Protein AF-A0A959TFH3-F1 (afdb_monomer)

Structure (mmCIF, N/CA/C/O backbone):
data_AF-A0A959TFH3-F1
#
_entry.id   AF-A0A959TFH3-F1
#
loop_
_atom_site.group_PDB
_atom_site.id
_atom_site.type_symbol
_atom_site.label_atom_id
_atom_site.label_alt_id
_atom_site.label_comp_id
_atom_site.label_asym_id
_atom_site.label_entity_id
_atom_site.label_seq_id
_atom_site.pdbx_PDB_ins_code
_atom_site.Cartn_x
_atom_site.Cartn_y
_atom_site.Cartn_z
_atom_site.occupancy
_atom_site.B_iso_or_equiv
_atom_site.auth_seq_id
_atom_site.auth_comp_id
_atom_site.auth_asym_id
_atom_site.auth_atom_id
_atom_site.pdbx_PDB_model_num
ATOM 1 N N . MET A 1 1 ? -8.389 -11.647 -5.644 1.00 79.44 1 MET A N 1
ATOM 2 C CA . MET A 1 1 ? -7.795 -12.422 -4.516 1.00 79.44 1 MET A CA 1
ATOM 3 C C . MET A 1 1 ? -8.814 -12.601 -3.391 1.00 79.44 1 MET A C 1
ATOM 5 O O . MET A 1 1 ? -9.749 -11.819 -3.358 1.00 79.44 1 MET A O 1
ATOM 9 N N . HIS A 1 2 ? -8.658 -13.567 -2.476 1.00 82.38 2 HIS A N 1
ATOM 10 C CA . HIS A 1 2 ? -9.521 -13.666 -1.284 1.00 82.38 2 HIS A CA 1
ATOM 11 C C . HIS A 1 2 ? -8.772 -13.197 -0.035 1.00 82.38 2 HIS A C 1
ATOM 13 O O . HIS A 1 2 ? -7.652 -13.650 0.201 1.00 82.38 2 HIS A O 1
ATOM 19 N N . LEU A 1 3 ? -9.395 -12.335 0.769 1.00 80.94 3 LEU A N 1
ATOM 20 C CA . LEU A 1 3 ? -8.907 -11.957 2.094 1.00 80.94 3 LEU A CA 1
ATOM 21 C C . LEU A 1 3 ? -10.055 -12.060 3.094 1.00 80.94 3 LEU A C 1
ATOM 23 O O . LEU A 1 3 ? -11.105 -11.471 2.878 1.00 80.94 3 LEU A O 1
ATOM 27 N N . ASP A 1 4 ? -9.856 -12.837 4.158 1.00 79.56 4 ASP A N 1
ATOM 28 C CA . ASP A 1 4 ? -10.873 -13.083 5.193 1.00 79.56 4 ASP A CA 1
ATOM 29 C C . ASP A 1 4 ? -12.250 -13.497 4.623 1.00 79.56 4 ASP A C 1
ATOM 31 O O . ASP A 1 4 ? -13.308 -13.003 5.005 1.00 79.56 4 ASP A O 1
ATOM 35 N N . GLY A 1 5 ? -12.235 -14.373 3.611 1.00 81.62 5 GLY A N 1
ATOM 36 C CA . GLY A 1 5 ? -13.445 -14.842 2.925 1.00 81.62 5 GLY A CA 1
ATOM 37 C C . GLY A 1 5 ? -14.085 -13.836 1.958 1.00 81.62 5 GLY A C 1
ATOM 38 O O . GLY A 1 5 ? -15.036 -14.200 1.272 1.00 81.62 5 GLY A O 1
ATOM 39 N N . VAL A 1 6 ? -13.558 -12.613 1.847 1.00 82.00 6 VAL A N 1
ATOM 40 C CA . VAL A 1 6 ? -14.026 -11.588 0.904 1.00 82.00 6 VAL A CA 1
ATOM 41 C C . VAL A 1 6 ? -13.229 -11.664 -0.395 1.00 82.00 6 VAL A C 1
ATOM 43 O O . VAL A 1 6 ? -11.995 -11.659 -0.383 1.00 82.00 6 VAL A O 1
ATOM 46 N N . LEU A 1 7 ? -13.932 -11.730 -1.526 1.00 85.50 7 LEU A N 1
ATOM 47 C CA . LEU A 1 7 ? -13.325 -11.656 -2.851 1.00 85.50 7 LEU A CA 1
ATOM 48 C C . LEU A 1 7 ? -13.044 -10.193 -3.214 1.00 85.50 7 LEU A C 1
ATOM 50 O O . LEU A 1 7 ? -13.949 -9.376 -3.326 1.00 85.50 7 LEU A O 1
ATOM 54 N N . LEU A 1 8 ? -11.773 -9.885 -3.446 1.00 86.75 8 LEU A N 1
ATOM 55 C CA . LEU A 1 8 ? -11.311 -8.628 -4.020 1.00 86.75 8 LEU A CA 1
ATOM 56 C C . LEU A 1 8 ? -11.033 -8.859 -5.509 1.00 86.75 8 LEU A C 1
ATOM 58 O O . LEU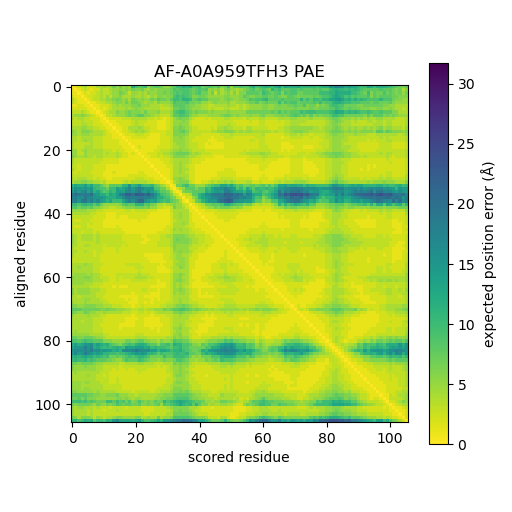 A 1 8 ? -9.949 -9.335 -5.868 1.00 86.75 8 LEU A O 1
ATOM 62 N N . GLU A 1 9 ? -12.040 -8.609 -6.349 1.00 81.06 9 GLU A N 1
ATOM 63 C CA . GLU A 1 9 ? -12.029 -8.924 -7.790 1.00 81.06 9 GLU A CA 1
ATOM 64 C C . GLU A 1 9 ? -10.974 -8.120 -8.560 1.00 81.06 9 GLU A C 1
ATOM 66 O O . GLU A 1 9 ? -10.234 -8.690 -9.358 1.00 81.06 9 GLU A O 1
ATOM 71 N N . ASP A 1 10 ? -10.814 -6.839 -8.223 1.00 85.56 10 ASP A N 1
ATOM 72 C CA . ASP A 1 10 ? -9.921 -5.909 -8.927 1.00 85.56 10 ASP A CA 1
ATOM 73 C C . ASP A 1 10 ? -8.546 -5.742 -8.261 1.00 85.56 10 ASP A C 1
ATOM 75 O O . ASP A 1 10 ? -7.868 -4.739 -8.473 1.00 85.56 10 ASP A O 1
ATOM 79 N N . VAL A 1 11 ? -8.140 -6.690 -7.410 1.00 90.00 11 VAL A N 1
ATOM 80 C CA 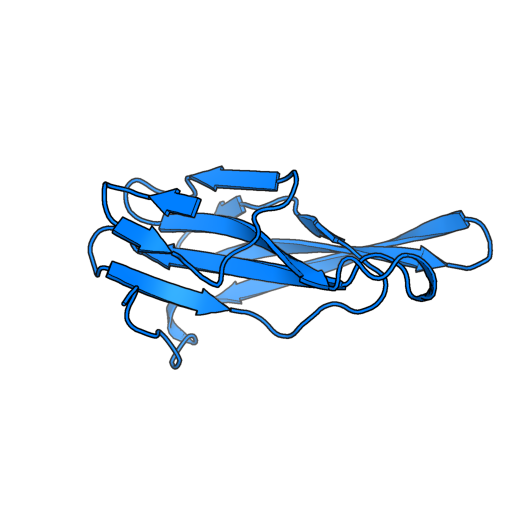. VAL A 1 11 ? -6.837 -6.648 -6.730 1.00 90.00 11 VAL A CA 1
ATOM 81 C C . VAL A 1 11 ? -5.921 -7.736 -7.268 1.00 90.00 11 VAL A C 1
ATOM 83 O O . VAL A 1 11 ? -6.163 -8.934 -7.073 1.00 90.00 11 VAL A O 1
ATOM 86 N N . ILE A 1 12 ? -4.820 -7.296 -7.877 1.00 91.56 12 ILE A N 1
ATOM 87 C CA . ILE A 1 12 ? -3.711 -8.148 -8.307 1.00 91.56 12 ILE A CA 1
ATOM 88 C C . ILE A 1 12 ? -2.569 -7.960 -7.309 1.00 91.56 12 ILE A C 1
ATOM 90 O O . ILE A 1 12 ? -1.841 -6.970 -7.357 1.00 91.56 12 ILE A O 1
ATOM 94 N N . ALA A 1 13 ? -2.423 -8.900 -6.378 1.00 92.12 13 ALA A N 1
ATOM 95 C CA . ALA A 1 13 ? -1.317 -8.880 -5.429 1.00 92.12 13 ALA A CA 1
ATOM 96 C C . ALA A 1 13 ? 0.011 -9.190 -6.135 1.00 92.12 13 ALA A C 1
ATOM 98 O O . ALA A 1 13 ? 0.092 -10.098 -6.962 1.00 92.12 13 ALA A O 1
ATOM 99 N N . GLY A 1 14 ? 1.036 -8.422 -5.790 1.00 91.25 14 GLY A N 1
ATOM 100 C CA . GLY A 1 14 ? 2.425 -8.660 -6.143 1.00 91.25 14 GLY A CA 1
ATOM 101 C C . GLY A 1 14 ? 3.138 -9.548 -5.135 1.00 91.25 14 GLY A C 1
ATOM 102 O O . GLY A 1 14 ? 2.520 -10.176 -4.276 1.00 91.25 14 GLY A O 1
ATOM 103 N N . ASP A 1 15 ? 4.465 -9.551 -5.222 1.00 89.81 15 ASP A N 1
ATOM 104 C CA . ASP A 1 15 ? 5.308 -10.457 -4.436 1.00 89.81 15 ASP A CA 1
ATOM 105 C C . ASP A 1 15 ? 5.409 -10.061 -2.958 1.00 89.81 15 ASP A C 1
ATOM 107 O O . ASP A 1 15 ? 5.759 -10.885 -2.112 1.00 89.81 15 ASP A O 1
ATOM 111 N N . GLU A 1 16 ? 5.121 -8.799 -2.628 1.00 94.38 16 GLU A N 1
ATOM 112 C CA . GLU A 1 16 ? 5.224 -8.304 -1.260 1.00 94.38 16 GLU A CA 1
ATOM 113 C C . GLU A 1 16 ? 3.851 -8.101 -0.619 1.00 94.38 16 GLU A C 1
ATOM 115 O O . GLU A 1 16 ? 3.047 -7.282 -1.060 1.00 94.38 16 GLU A O 1
ATOM 120 N N . ALA A 1 17 ? 3.607 -8.822 0.474 1.00 94.94 17 ALA A N 1
ATOM 121 C CA . ALA A 1 17 ? 2.443 -8.659 1.331 1.00 94.94 17 ALA A CA 1
ATOM 122 C C . ALA A 1 17 ? 2.835 -8.908 2.791 1.00 94.94 17 ALA A C 1
ATOM 124 O O . ALA A 1 17 ? 3.626 -9.806 3.093 1.00 94.94 17 ALA A O 1
ATOM 125 N N . ARG A 1 18 ? 2.295 -8.109 3.714 1.00 96.12 18 ARG A N 1
ATOM 126 C CA . ARG A 1 18 ? 2.652 -8.176 5.131 1.00 96.12 18 ARG A CA 1
ATOM 127 C C . ARG A 1 18 ? 1.517 -7.713 6.037 1.00 96.12 18 ARG A C 1
ATOM 129 O O . ARG A 1 18 ? 0.967 -6.634 5.846 1.00 96.12 18 ARG A O 1
ATOM 136 N N . TRP A 1 19 ? 1.255 -8.482 7.090 1.00 96.12 19 TRP A N 1
ATOM 137 C CA . TRP A 1 19 ? 0.504 -7.994 8.246 1.00 96.12 19 TRP A CA 1
ATOM 138 C C . TRP A 1 19 ? 1.331 -6.949 8.999 1.00 96.12 19 TRP A C 1
ATOM 140 O O . TRP A 1 19 ? 2.447 -7.225 9.447 1.00 96.12 19 TRP A O 1
ATOM 150 N N . LEU A 1 20 ? 0.794 -5.739 9.093 1.00 96.81 20 LEU A N 1
ATOM 151 C CA . LEU A 1 20 ? 1.392 -4.611 9.802 1.00 96.81 20 LEU A CA 1
ATOM 152 C C . LEU A 1 20 ? 0.940 -4.550 11.268 1.00 96.81 20 LEU A C 1
ATOM 154 O O . LEU A 1 20 ? 1.712 -4.135 12.131 1.00 96.81 20 LEU A O 1
ATOM 158 N N . SER A 1 21 ? -0.275 -5.019 11.537 1.00 95.62 21 SER A N 1
ATOM 159 C CA . SER A 1 21 ? -0.882 -5.226 12.857 1.00 95.62 21 SER A CA 1
ATOM 160 C C . SER A 1 21 ? -1.837 -6.430 12.782 1.00 95.62 21 SER A C 1
ATOM 162 O O . SER A 1 21 ? -1.805 -7.178 11.807 1.00 95.62 21 SER A O 1
ATOM 164 N N . ASN A 1 22 ? -2.684 -6.641 13.795 1.00 93.69 22 ASN A N 1
ATOM 165 C CA . ASN A 1 22 ? -3.701 -7.704 13.770 1.00 93.69 22 ASN A CA 1
ATOM 166 C C . ASN A 1 22 ? -4.825 -7.444 12.755 1.00 93.69 22 ASN A C 1
ATOM 168 O O . ASN A 1 22 ? -5.526 -8.370 12.365 1.00 93.69 22 ASN A O 1
ATOM 172 N N . ASP A 1 23 ? -5.021 -6.186 12.375 1.00 93.69 23 ASP A N 1
ATOM 173 C CA . ASP A 1 23 ? -6.142 -5.701 11.577 1.00 93.69 23 ASP A CA 1
ATOM 174 C C . ASP A 1 23 ? -5.712 -5.025 10.270 1.00 93.69 23 ASP A C 1
ATOM 176 O O . ASP A 1 23 ? -6.542 -4.860 9.382 1.00 93.69 23 ASP A O 1
ATOM 180 N N . LEU A 1 24 ? -4.431 -4.676 10.119 1.00 95.94 24 LEU A N 1
ATOM 181 C CA . LEU A 1 24 ? -3.915 -3.974 8.949 1.00 95.94 24 LEU A CA 1
ATOM 182 C C . LEU A 1 24 ? -2.976 -4.859 8.126 1.00 95.94 24 LEU A C 1
ATOM 184 O O . LEU A 1 24 ? -1.946 -5.331 8.616 1.00 95.94 24 LEU A O 1
ATOM 188 N N . VAL A 1 25 ? -3.283 -5.005 6.839 1.00 96.12 25 VAL A N 1
ATOM 189 C CA . VAL A 1 25 ? -2.438 -5.677 5.845 1.00 96.12 25 VAL A CA 1
ATOM 190 C C . VAL A 1 25 ? -1.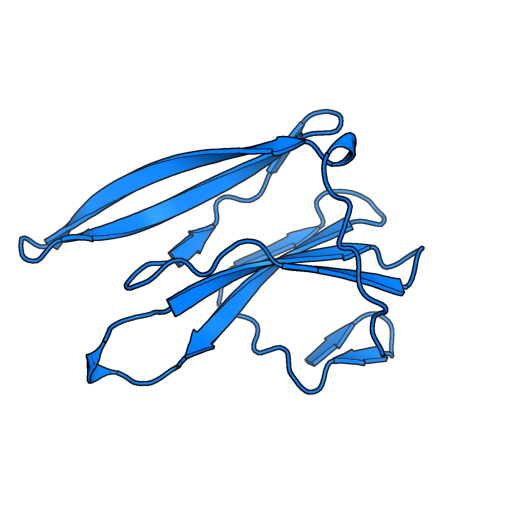930 -4.653 4.838 1.00 96.12 25 VAL A C 1
ATOM 192 O O . VAL A 1 25 ? -2.708 -3.869 4.305 1.00 96.12 25 VAL A O 1
ATOM 195 N N . ALA A 1 26 ? -0.633 -4.685 4.547 1.00 97.81 26 ALA A N 1
ATOM 196 C CA . ALA A 1 26 ? -0.027 -3.968 3.433 1.00 97.81 26 ALA A CA 1
ATOM 197 C C . ALA A 1 26 ? 0.308 -4.938 2.303 1.00 97.81 26 ALA A C 1
ATOM 199 O O . ALA A 1 26 ? 0.902 -5.990 2.540 1.00 97.81 26 ALA A O 1
ATOM 200 N N . ILE A 1 27 ? -0.060 -4.581 1.079 1.00 97.25 27 ILE A N 1
ATOM 201 C CA . ILE A 1 27 ? 0.144 -5.385 -0.123 1.00 97.25 27 ILE A CA 1
ATOM 202 C C . ILE A 1 27 ? 0.720 -4.484 -1.211 1.00 97.25 27 ILE A C 1
ATOM 204 O O . ILE A 1 27 ? 0.245 -3.372 -1.434 1.00 97.25 27 ILE A O 1
ATOM 208 N N . GLN A 1 28 ? 1.739 -4.968 -1.910 1.00 97.06 28 GLN A N 1
ATOM 209 C CA . GLN A 1 28 ? 2.133 -4.422 -3.197 1.00 97.06 28 GLN A CA 1
ATOM 210 C C . GLN A 1 28 ? 1.076 -4.848 -4.210 1.00 97.06 28 GLN A C 1
ATOM 212 O O . GLN A 1 28 ? 0.975 -6.025 -4.530 1.00 97.06 28 GLN A O 1
ATOM 217 N N . GLU A 1 29 ? 0.289 -3.918 -4.726 1.00 96.00 29 GLU A N 1
ATOM 218 C CA . GLU A 1 29 ? -0.696 -4.202 -5.767 1.00 96.00 29 GLU A CA 1
ATOM 219 C C . GLU A 1 29 ? -0.126 -3.841 -7.140 1.00 96.00 29 GLU A C 1
ATOM 221 O O . GLU A 1 29 ? 0.500 -2.792 -7.310 1.00 96.00 29 GLU A O 1
ATOM 226 N N . TRP A 1 30 ? -0.329 -4.713 -8.125 1.00 94.00 30 TRP A N 1
ATOM 227 C CA . TRP A 1 30 ? 0.062 -4.496 -9.514 1.00 94.00 30 TRP A CA 1
ATOM 228 C C . TRP A 1 30 ? -1.076 -3.822 -10.279 1.00 94.00 30 TRP A C 1
ATOM 230 O O . TRP A 1 30 ? -2.149 -4.388 -10.453 1.00 94.00 30 TRP A O 1
ATOM 240 N N . MET A 1 31 ? -0.815 -2.618 -10.786 1.00 90.69 31 MET A N 1
ATOM 241 C CA . MET A 1 31 ? -1.797 -1.812 -11.520 1.00 90.69 31 MET A CA 1
ATOM 242 C C . MET A 1 31 ? -1.783 -2.098 -13.022 1.00 90.69 31 MET A C 1
ATOM 244 O O . MET A 1 31 ? -2.803 -1.978 -13.692 1.00 90.69 31 MET A O 1
ATOM 248 N N . THR A 1 32 ? -0.623 -2.464 -13.572 1.00 79.88 32 THR A N 1
ATOM 249 C CA . THR A 1 32 ? -0.503 -2.931 -14.958 1.00 79.88 32 THR A CA 1
ATOM 250 C C . THR A 1 32 ? 0.589 -3.983 -15.061 1.00 79.88 32 THR A C 1
ATOM 252 O O . THR A 1 32 ? 1.683 -3.785 -14.535 1.00 79.88 32 THR A O 1
ATOM 255 N N . THR A 1 33 ? 0.334 -5.035 -15.831 1.00 60.84 33 THR A N 1
ATOM 256 C CA . THR A 1 33 ? 1.312 -6.085 -16.163 1.00 60.84 33 THR A CA 1
ATOM 257 C C . THR A 1 33 ? 1.936 -5.906 -17.552 1.00 60.84 33 THR A C 1
ATOM 259 O O . THR A 1 33 ? 2.718 -6.746 -17.981 1.00 60.84 33 THR A O 1
ATOM 262 N N . ALA A 1 34 ? 1.604 -4.828 -18.278 1.00 63.38 34 ALA A N 1
ATOM 263 C CA . ALA A 1 34 ? 2.090 -4.600 -19.639 1.00 63.38 34 ALA A CA 1
ATOM 264 C C . ALA A 1 34 ? 3.621 -4.418 -19.668 1.00 63.38 34 ALA A C 1
ATOM 266 O O . ALA A 1 34 ? 4.145 -3.362 -19.304 1.00 63.38 34 ALA A O 1
ATOM 267 N N . GLU A 1 35 ? 4.320 -5.451 -20.145 1.00 56.62 35 GLU A N 1
ATOM 268 C CA . GLU A 1 35 ? 5.781 -5.616 -20.068 1.00 56.62 35 GLU A CA 1
ATOM 269 C C . GLU A 1 35 ? 6.583 -4.437 -20.645 1.00 56.62 35 GLU A C 1
ATOM 271 O O . GLU A 1 35 ? 7.670 -4.128 -20.161 1.00 56.62 35 GLU A O 1
ATOM 276 N N . HIS A 1 36 ? 6.039 -3.718 -21.633 1.00 62.28 36 HIS A N 1
ATOM 277 C CA . HIS A 1 36 ? 6.749 -2.634 -22.321 1.00 62.28 36 HIS A CA 1
ATOM 278 C C . HIS A 1 36 ? 7.018 -1.390 -21.463 1.00 62.28 36 HIS A C 1
ATOM 280 O O . HIS A 1 36 ? 7.922 -0.616 -21.786 1.00 62.28 36 HIS A O 1
ATOM 286 N N . PHE A 1 37 ? 6.259 -1.169 -20.385 1.00 63.28 37 PHE A N 1
ATOM 287 C CA . PHE A 1 37 ? 6.408 0.031 -19.554 1.00 63.28 37 PHE A CA 1
ATOM 288 C C . PHE A 1 37 ? 7.153 -0.223 -18.243 1.00 63.28 37 PHE A C 1
ATOM 290 O O . PHE A 1 37 ? 7.557 0.744 -17.598 1.00 63.28 37 PHE A O 1
ATOM 297 N N . GLY A 1 38 ? 7.413 -1.486 -17.898 1.00 76.12 38 GLY A N 1
ATOM 298 C CA . GLY A 1 38 ? 7.889 -1.881 -16.577 1.00 76.12 38 GLY A CA 1
ATOM 299 C C . GLY A 1 38 ? 6.750 -1.983 -15.551 1.00 76.12 38 GLY A C 1
ATOM 300 O O . GLY A 1 38 ? 5.599 -1.669 -15.858 1.00 76.12 38 GLY A O 1
ATOM 301 N N . PRO A 1 39 ? 7.058 -2.438 -14.327 1.00 87.06 39 PRO A N 1
ATOM 302 C CA . PRO A 1 39 ? 6.063 -2.654 -13.282 1.00 87.06 39 PRO A CA 1
ATOM 303 C C . PRO A 1 39 ? 5.427 -1.323 -12.879 1.00 87.06 39 PRO A C 1
ATOM 305 O O . PRO A 1 39 ? 6.128 -0.343 -12.630 1.00 87.06 39 PRO A O 1
ATOM 308 N N . ASN A 1 40 ? 4.100 -1.289 -12.793 1.00 91.69 40 ASN A N 1
ATOM 309 C CA . ASN A 1 40 ? 3.383 -0.185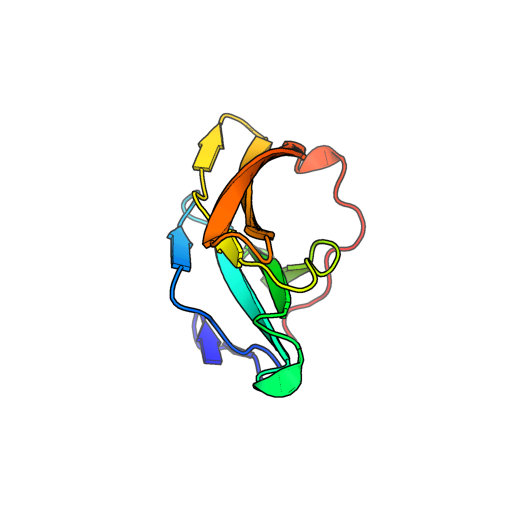 -12.167 1.00 91.69 40 ASN A CA 1
ATOM 310 C C . ASN A 1 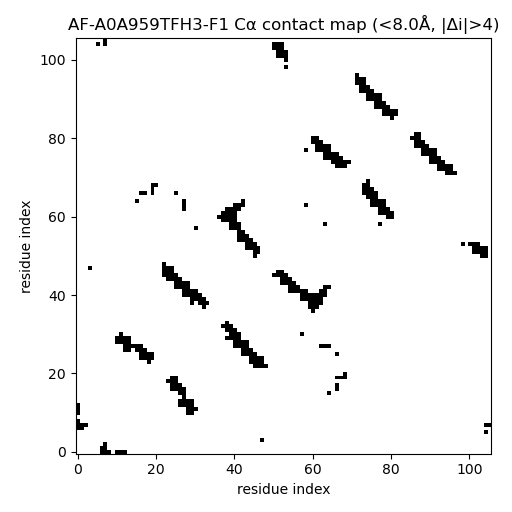40 ? 2.684 -0.741 -10.937 1.00 91.69 40 ASN A C 1
ATOM 312 O O . ASN A 1 40 ? 1.790 -1.578 -11.067 1.00 91.69 40 ASN A O 1
ATOM 316 N N . THR A 1 41 ? 3.105 -0.296 -9.758 1.00 95.00 41 THR A N 1
ATOM 317 C CA . THR A 1 41 ? 2.608 -0.830 -8.486 1.00 95.00 41 THR A CA 1
ATOM 318 C C . THR A 1 41 ? 2.118 0.278 -7.569 1.00 95.00 41 THR A C 1
ATOM 320 O O . THR A 1 41 ? 2.484 1.441 -7.729 1.00 95.00 41 THR A O 1
ATOM 323 N N . CYS A 1 42 ? 1.286 -0.056 -6.595 1.00 96.44 42 CYS A N 1
ATOM 324 C CA . CYS A 1 42 ? 0.935 0.843 -5.502 1.00 96.44 42 CYS A CA 1
ATOM 325 C C . CYS A 1 42 ? 0.889 0.076 -4.181 1.00 96.44 42 CYS A C 1
ATOM 327 O O . CYS A 1 42 ? 0.894 -1.156 -4.159 1.00 96.44 42 CYS A O 1
ATOM 329 N N . LEU A 1 43 ? 0.895 0.816 -3.072 1.00 97.69 43 LEU A N 1
ATOM 330 C CA . LEU A 1 43 ? 0.632 0.240 -1.763 1.00 97.69 43 LEU A CA 1
ATOM 331 C C . LEU A 1 43 ? -0.883 0.176 -1.579 1.00 97.69 43 LEU A C 1
ATOM 333 O O . LEU A 1 43 ? -1.552 1.212 -1.558 1.00 97.69 43 LEU A O 1
ATOM 337 N N . LEU A 1 44 ? -1.387 -1.042 -1.422 1.00 97.25 44 LEU A N 1
ATOM 338 C CA . LEU A 1 44 ? -2.734 -1.343 -0.975 1.00 97.25 44 LEU A CA 1
ATOM 339 C C . LEU A 1 44 ? -2.695 -1.633 0.527 1.00 97.25 44 LEU A C 1
ATOM 341 O O . LEU A 1 44 ? -2.032 -2.570 0.971 1.00 97.25 44 LEU A O 1
ATOM 345 N N . LEU A 1 45 ? -3.412 -0.830 1.305 1.00 97.19 45 LEU A N 1
ATOM 346 C CA . LEU A 1 45 ? -3.693 -1.096 2.709 1.00 97.19 45 LEU A CA 1
ATOM 347 C C . LEU A 1 45 ? -5.091 -1.684 2.841 1.00 97.19 45 LEU A C 1
ATOM 349 O O . LEU A 1 45 ? -6.029 -1.171 2.235 1.00 97.19 45 LEU A O 1
ATOM 353 N N . LEU A 1 46 ? -5.226 -2.735 3.642 1.00 95.50 46 LEU A N 1
ATOM 354 C CA . LEU A 1 46 ? -6.493 -3.392 3.947 1.00 95.50 46 LEU A CA 1
ATOM 355 C C . LEU A 1 46 ? -6.678 -3.409 5.460 1.00 95.50 46 LEU A C 1
ATOM 357 O O . LEU A 1 46 ? -5.869 -4.006 6.167 1.00 95.50 46 LEU A O 1
ATOM 361 N N . ASP A 1 47 ? -7.732 -2.759 5.937 1.00 94.81 47 ASP A N 1
ATOM 362 C CA . ASP A 1 47 ? -8.219 -2.877 7.307 1.00 94.81 47 ASP A CA 1
ATOM 363 C C . ASP A 1 47 ? -9.295 -3.968 7.321 1.00 94.81 47 ASP A C 1
ATOM 365 O O . ASP A 1 47 ? -10.426 -3.755 6.869 1.00 94.81 47 ASP A O 1
ATOM 369 N N . VAL A 1 48 ? -8.932 -5.162 7.793 1.00 92.75 48 VAL A N 1
ATOM 370 C CA . VAL A 1 48 ? -9.835 -6.325 7.776 1.00 92.75 48 VAL A CA 1
ATOM 371 C C . VAL A 1 48 ? -10.973 -6.185 8.783 1.00 92.75 48 VAL A C 1
ATOM 373 O O . VAL A 1 48 ? -12.066 -6.694 8.544 1.00 92.75 48 VAL A O 1
ATOM 376 N N . THR A 1 49 ? -10.758 -5.439 9.871 1.00 92.94 49 THR A N 1
ATOM 377 C CA . THR A 1 49 ? -11.785 -5.196 10.892 1.00 92.94 49 THR A CA 1
ATOM 378 C C . THR A 1 49 ? -12.862 -4.265 10.349 1.00 92.94 49 THR A C 1
ATOM 380 O O . THR A 1 49 ? -14.054 -4.536 10.491 1.00 92.94 49 THR A O 1
ATOM 383 N N . LYS A 1 50 ? -12.454 -3.172 9.696 1.00 92.88 50 LYS A N 1
ATOM 384 C CA . LYS A 1 50 ? -13.373 -2.199 9.087 1.00 92.88 50 LYS A CA 1
ATOM 385 C C . LYS A 1 50 ? -13.865 -2.622 7.705 1.00 92.88 50 LYS A C 1
ATOM 387 O O . LYS A 1 50 ? -14.751 -1.963 7.167 1.00 92.88 50 LYS A O 1
ATOM 392 N N . ARG A 1 51 ? -13.301 -3.693 7.132 1.00 92.19 51 ARG A N 1
ATOM 393 C CA . ARG A 1 51 ? -13.528 -4.131 5.745 1.00 92.19 51 ARG A CA 1
ATOM 394 C C . ARG A 1 51 ? -13.347 -2.980 4.763 1.00 92.19 51 ARG A C 1
ATOM 396 O O . ARG A 1 51 ? -14.192 -2.721 3.906 1.00 92.19 51 ARG A O 1
ATOM 403 N N . ALA A 1 52 ? -12.243 -2.265 4.928 1.00 94.12 52 ALA A N 1
ATOM 404 C CA . ALA A 1 52 ? -11.923 -1.09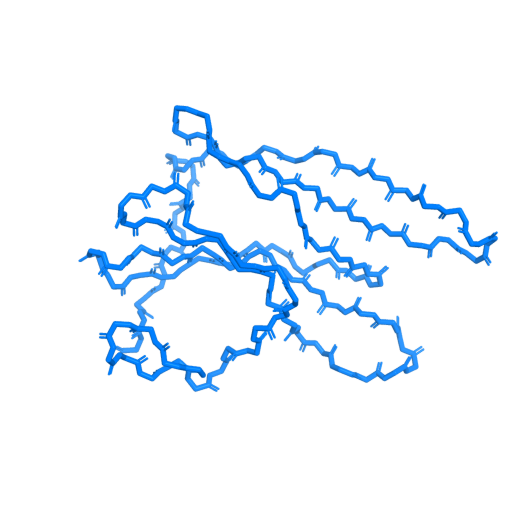6 4.134 1.00 94.12 52 ALA A CA 1
ATOM 405 C C . ALA A 1 52 ? -10.537 -1.229 3.507 1.00 94.12 52 ALA A C 1
ATOM 407 O O . ALA A 1 52 ? -9.635 -1.850 4.063 1.00 94.12 52 ALA A O 1
ATOM 408 N N . LEU A 1 53 ? -10.369 -0.620 2.342 1.00 95.12 53 LEU A N 1
ATOM 409 C CA . LEU A 1 53 ? -9.124 -0.575 1.604 1.00 95.12 53 LEU A CA 1
ATOM 410 C C . LEU A 1 53 ? -8.713 0.856 1.292 1.00 95.12 53 LEU A C 1
ATOM 412 O O . LEU A 1 53 ? -9.553 1.728 1.080 1.00 95.12 53 LEU A O 1
ATOM 416 N N . TYR A 1 54 ? -7.415 1.085 1.200 1.00 96.06 54 TYR A N 1
ATOM 417 C CA . TYR A 1 54 ? -6.837 2.340 0.749 1.00 96.06 54 TYR A CA 1
ATOM 418 C C . TYR A 1 54 ? -5.700 2.057 -0.227 1.00 96.06 54 TYR A C 1
ATOM 420 O O . TYR A 1 54 ? -4.924 1.125 -0.034 1.00 96.06 54 TYR A O 1
ATOM 428 N N . ARG A 1 55 ? -5.592 2.873 -1.277 1.00 96.12 55 ARG A N 1
ATOM 429 C CA . ARG A 1 55 ? -4.527 2.771 -2.278 1.00 96.12 55 ARG A CA 1
ATOM 430 C C . ARG A 1 55 ? -3.741 4.065 -2.320 1.00 96.12 55 ARG A C 1
ATOM 432 O O . ARG A 1 55 ? -4.323 5.139 -2.462 1.00 96.12 55 ARG A O 1
ATOM 439 N N . THR A 1 56 ? -2.419 3.962 -2.270 1.00 96.12 56 THR A N 1
ATOM 440 C CA . THR A 1 56 ? -1.558 5.111 -2.558 1.00 96.12 56 THR A CA 1
ATOM 441 C C . THR A 1 56 ? -1.585 5.456 -4.046 1.00 96.12 56 THR A C 1
ATOM 443 O O . THR A 1 56 ? -2.043 4.677 -4.884 1.00 96.12 56 THR A O 1
ATOM 446 N N . SER A 1 57 ? -0.992 6.599 -4.403 1.00 94.25 57 SER A N 1
ATOM 447 C CA . SER A 1 57 ? -0.699 6.902 -5.802 1.00 94.25 57 SER A CA 1
ATOM 448 C C . SER A 1 57 ? 0.155 5.809 -6.452 1.00 94.25 57 SER A C 1
ATOM 450 O O . SER A 1 57 ? 1.012 5.193 -5.807 1.00 94.25 57 SER A O 1
ATOM 452 N N . VAL A 1 58 ? -0.105 5.571 -7.738 1.00 94.06 58 VAL A N 1
ATOM 453 C CA . VAL A 1 58 ? 0.602 4.564 -8.532 1.00 94.06 58 VAL A CA 1
ATOM 454 C C . VAL A 1 58 ? 2.052 4.990 -8.728 1.00 94.06 58 VAL A C 1
ATOM 456 O O . VAL A 1 58 ? 2.346 6.096 -9.185 1.00 94.06 58 VAL A O 1
ATOM 459 N N . LEU A 1 59 ? 2.969 4.087 -8.400 1.00 93.50 59 LEU A N 1
ATOM 460 C CA . LEU A 1 59 ? 4.371 4.193 -8.747 1.00 93.50 59 LEU A CA 1
ATOM 461 C C . LEU A 1 59 ? 4.573 3.645 -10.158 1.00 93.50 59 LEU A C 1
ATOM 463 O O . LEU A 1 59 ? 4.465 2.442 -10.391 1.00 93.50 59 LEU A O 1
ATOM 467 N N . HIS A 1 60 ? 4.902 4.532 -11.093 1.00 89.88 60 HIS A N 1
ATOM 468 C CA . HIS A 1 60 ? 5.249 4.127 -12.448 1.00 89.88 60 HIS A CA 1
ATOM 469 C C . HIS A 1 60 ? 6.681 3.597 -12.535 1.00 89.88 60 HIS A C 1
ATOM 471 O O . HIS A 1 60 ? 7.602 4.214 -11.988 1.00 89.88 60 HIS A O 1
ATOM 477 N N . LYS A 1 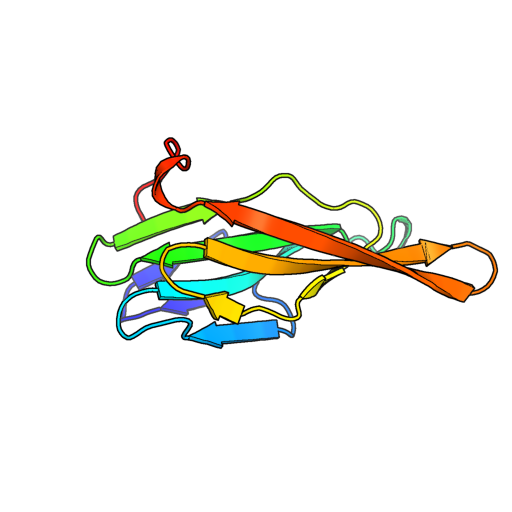61 ? 6.869 2.507 -13.287 1.00 89.00 61 LYS A N 1
ATOM 478 C CA . LYS A 1 61 ? 8.175 1.870 -13.542 1.00 89.00 61 LYS A CA 1
ATOM 479 C C . LYS A 1 61 ? 8.928 1.499 -12.261 1.00 89.00 61 LYS A C 1
ATOM 481 O O . LYS A 1 61 ? 10.135 1.728 -12.139 1.00 89.00 61 LYS A O 1
ATOM 486 N N . GLY A 1 62 ? 8.210 0.962 -11.286 1.00 91.38 62 GLY A N 1
ATOM 487 C CA . GLY A 1 62 ? 8.777 0.631 -9.996 1.00 91.38 62 GLY A CA 1
ATOM 488 C C . GLY A 1 62 ? 7.896 -0.252 -9.131 1.00 91.38 62 GLY A C 1
ATOM 489 O O . GLY A 1 62 ? 6.742 -0.552 -9.441 1.00 91.38 62 GLY A O 1
ATOM 490 N N . PHE A 1 63 ? 8.488 -0.638 -8.010 1.00 93.94 63 PHE A N 1
ATOM 491 C CA . PHE A 1 63 ? 7.889 -1.477 -6.986 1.00 93.94 63 PHE A CA 1
ATOM 492 C C . PHE A 1 63 ? 7.725 -0.686 -5.697 1.00 93.94 63 PHE A C 1
ATOM 494 O O . PHE A 1 63 ? 8.640 0.035 -5.292 1.00 93.94 63 PHE A O 1
ATOM 501 N N . VAL A 1 64 ? 6.585 -0.836 -5.036 1.00 96.56 64 VAL A N 1
ATOM 502 C CA . VAL A 1 64 ? 6.463 -0.476 -3.623 1.00 96.56 64 VAL A CA 1
ATOM 503 C C . VAL A 1 64 ? 6.810 -1.678 -2.750 1.00 96.56 64 VAL A C 1
ATOM 505 O O . VAL A 1 64 ? 6.521 -2.808 -3.135 1.00 96.56 64 VAL A O 1
ATOM 508 N N . GLY A 1 65 ? 7.419 -1.460 -1.591 1.00 97.00 65 GLY A N 1
ATOM 509 C CA . GLY A 1 65 ? 7.816 -2.568 -0.728 1.00 97.00 65 GLY A CA 1
ATOM 510 C C . GLY A 1 65 ? 8.393 -2.145 0.613 1.00 97.00 65 GLY A C 1
ATOM 511 O O . GLY A 1 65 ? 8.250 -0.999 1.024 1.00 97.00 65 GLY A O 1
ATOM 512 N N . GLY A 1 66 ? 9.057 -3.059 1.309 1.00 96.75 66 GLY A N 1
ATOM 513 C CA . GLY A 1 66 ? 9.675 -2.825 2.612 1.00 96.75 66 GLY A CA 1
ATOM 514 C C . GLY A 1 66 ? 8.684 -2.442 3.715 1.00 96.75 66 GLY A C 1
ATOM 515 O O . GLY A 1 66 ? 9.051 -1.669 4.603 1.00 96.75 66 GLY A O 1
ATOM 516 N N . PHE A 1 67 ? 7.448 -2.948 3.665 1.00 98.19 67 PHE A N 1
ATOM 517 C CA . PHE A 1 67 ? 6.354 -2.466 4.516 1.00 98.19 67 PHE A CA 1
ATOM 518 C C . PHE A 1 67 ? 6.628 -2.682 6.010 1.00 98.19 67 PHE A C 1
ATOM 520 O O . PHE A 1 67 ? 6.957 -3.792 6.457 1.00 98.19 67 PHE A O 1
ATOM 527 N N . LYS A 1 68 ? 6.470 -1.613 6.794 1.00 97.75 68 LYS A N 1
ATOM 528 C CA . LYS A 1 68 ? 6.607 -1.601 8.256 1.00 97.75 68 LYS A CA 1
ATOM 529 C C . LYS A 1 68 ? 5.589 -0.649 8.872 1.00 97.75 68 LYS A C 1
ATOM 531 O O . LYS A 1 68 ? 5.279 0.384 8.290 1.00 97.75 68 LYS A O 1
ATOM 536 N N . LEU A 1 69 ? 5.139 -0.964 10.079 1.00 97.69 69 LEU A N 1
ATOM 537 C CA . LEU A 1 69 ? 4.329 -0.070 10.901 1.00 97.69 69 LEU A CA 1
ATOM 538 C C . LEU A 1 69 ? 5.155 0.387 12.100 1.00 97.69 69 LEU A C 1
ATOM 540 O O . LEU A 1 69 ? 5.789 -0.431 12.768 1.00 97.69 69 LEU A O 1
ATOM 544 N N . ASN A 1 70 ? 5.162 1.691 12.356 1.00 96.75 70 ASN A N 1
ATOM 545 C CA . ASN A 1 70 ? 5.731 2.276 13.560 1.00 96.75 70 ASN A CA 1
ATOM 546 C C . ASN A 1 70 ? 4.728 3.271 14.141 1.00 96.75 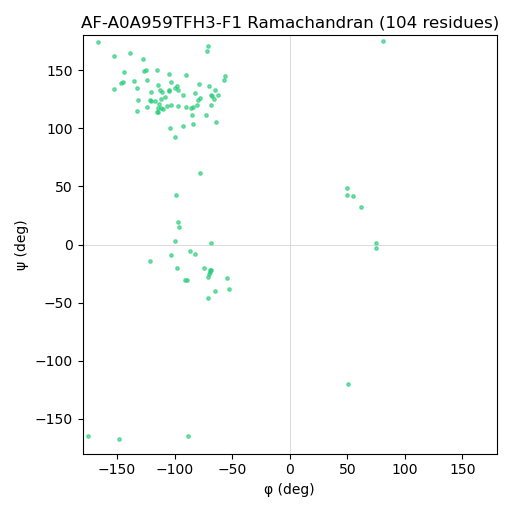70 ASN A C 1
ATOM 548 O O . ASN A 1 70 ? 4.422 4.284 13.511 1.00 96.75 70 ASN A O 1
ATOM 552 N N . ALA A 1 71 ? 4.209 2.967 15.332 1.00 93.69 71 ALA A N 1
ATOM 553 C CA . ALA A 1 71 ? 3.055 3.655 15.899 1.00 93.69 71 ALA A CA 1
ATOM 554 C C . ALA A 1 71 ? 1.898 3.700 14.880 1.00 93.69 71 ALA A C 1
ATOM 556 O O . ALA A 1 71 ? 1.462 2.648 14.421 1.00 93.69 71 ALA A O 1
ATOM 557 N N . ASN A 1 72 ? 1.439 4.892 14.499 1.00 95.38 72 ASN A N 1
ATOM 558 C CA . ASN A 1 72 ? 0.359 5.086 13.530 1.00 95.38 72 ASN A CA 1
ATOM 559 C C . ASN A 1 72 ? 0.854 5.338 12.092 1.00 95.38 72 ASN A C 1
ATOM 561 O O . ASN A 1 72 ? 0.119 5.838 11.246 1.00 95.38 72 ASN A O 1
ATOM 565 N N . LYS A 1 73 ? 2.131 5.049 11.810 1.00 97.88 73 LYS A N 1
ATOM 566 C CA . LYS A 1 73 ? 2.773 5.400 10.541 1.00 97.88 73 LYS A CA 1
ATOM 567 C C . LYS A 1 73 ? 3.210 4.167 9.779 1.00 97.88 73 LYS A C 1
ATOM 569 O O . LYS A 1 73 ? 4.006 3.363 10.273 1.00 97.88 73 LYS A O 1
ATOM 574 N N . VAL A 1 74 ? 2.731 4.047 8.546 1.00 98.06 74 VAL A N 1
ATOM 575 C CA . VAL A 1 74 ? 3.196 3.035 7.602 1.00 98.06 74 VAL A CA 1
ATOM 576 C C . VAL A 1 74 ? 4.424 3.570 6.881 1.00 98.06 74 VAL A C 1
ATOM 578 O O . VAL A 1 74 ? 4.369 4.567 6.164 1.00 98.06 74 VAL A O 1
ATOM 581 N N . HIS A 1 75 ? 5.542 2.884 7.070 1.00 98.31 75 HIS A N 1
ATOM 582 C CA . HIS A 1 75 ? 6.785 3.114 6.352 1.00 98.31 75 HIS A CA 1
ATOM 583 C C . HIS A 1 75 ? 6.888 2.125 5.196 1.00 98.31 75 HIS A C 1
ATOM 585 O O . HIS A 1 75 ? 6.667 0.923 5.376 1.00 98.31 75 HIS A O 1
ATOM 591 N N . TYR A 1 76 ? 7.243 2.624 4.018 1.00 98.25 76 TYR A N 1
ATOM 592 C CA . TYR A 1 76 ? 7.466 1.793 2.845 1.00 98.25 76 TYR A CA 1
ATOM 593 C C . TYR A 1 76 ? 8.456 2.443 1.882 1.00 98.25 76 TYR A C 1
ATO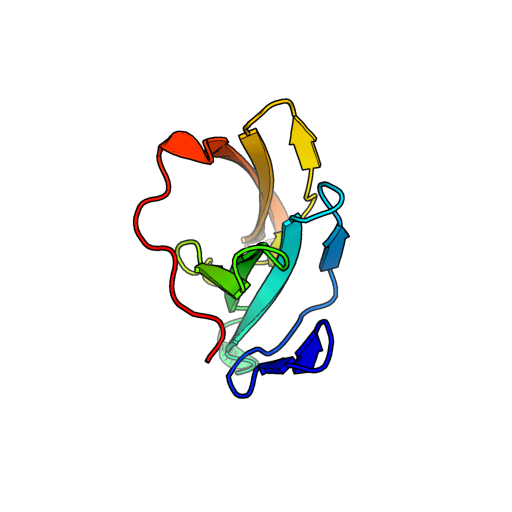M 595 O O . TYR A 1 76 ? 8.708 3.642 1.919 1.00 98.25 76 TYR A O 1
ATOM 603 N N . GLN A 1 77 ? 8.999 1.631 0.992 1.00 98.00 77 GLN A N 1
ATOM 604 C CA . GLN A 1 77 ? 9.959 2.015 -0.023 1.00 98.00 77 GLN A CA 1
ATOM 605 C C . GLN A 1 77 ? 9.277 2.108 -1.380 1.00 98.00 77 GLN A C 1
ATOM 607 O O . GLN A 1 77 ? 8.487 1.242 -1.750 1.00 98.00 77 GLN A O 1
ATOM 612 N N . ARG A 1 78 ? 9.646 3.121 -2.157 1.00 96.94 78 ARG A N 1
ATOM 613 C CA . ARG A 1 78 ? 9.432 3.183 -3.603 1.00 96.94 78 ARG A CA 1
ATOM 614 C C . ARG A 1 78 ? 10.753 2.882 -4.286 1.00 96.94 78 ARG A C 1
ATOM 616 O O . ARG A 1 78 ? 11.742 3.583 -4.081 1.00 96.94 78 ARG A O 1
ATOM 623 N N . ILE A 1 79 ? 10.771 1.830 -5.090 1.00 94.69 79 ILE A N 1
ATOM 624 C CA . ILE A 1 79 ? 11.966 1.314 -5.749 1.00 94.69 79 ILE A CA 1
ATOM 625 C C . ILE A 1 79 ? 11.804 1.504 -7.253 1.00 94.69 79 ILE A C 1
ATOM 627 O O . ILE A 1 79 ? 10.913 0.910 -7.858 1.00 94.69 79 ILE A O 1
ATOM 631 N N . ARG A 1 80 ? 12.681 2.302 -7.864 1.00 91.50 80 ARG A N 1
ATOM 632 C CA . ARG A 1 80 ? 12.745 2.501 -9.320 1.00 91.50 80 ARG A CA 1
ATOM 633 C C . ARG A 1 80 ? 14.061 1.963 -9.871 1.00 91.50 80 ARG A C 1
ATOM 635 O O . ARG A 1 80 ? 15.087 1.976 -9.189 1.00 91.50 80 ARG A O 1
ATOM 642 N N . PHE A 1 81 ? 14.029 1.517 -11.122 1.00 81.56 81 PHE A N 1
ATOM 643 C CA . PHE A 1 81 ? 15.217 1.089 -11.857 1.00 81.56 81 PHE A CA 1
ATOM 644 C C . PHE A 1 81 ? 15.455 2.050 -13.020 1.00 81.56 81 PHE A C 1
ATOM 646 O O . PHE A 1 81 ? 14.637 2.147 -13.935 1.00 81.56 81 PHE A O 1
ATOM 653 N N . GLY A 1 82 ? 16.562 2.792 -12.966 1.00 75.75 82 GLY A N 1
ATOM 654 C CA . GLY A 1 82 ? 16.979 3.657 -14.068 1.00 75.75 82 GLY A CA 1
ATOM 655 C C . GLY A 1 82 ? 17.500 2.849 -15.262 1.00 75.75 82 GLY A C 1
ATOM 656 O O . GLY A 1 82 ? 17.833 1.673 -15.127 1.00 75.75 82 GLY A O 1
ATOM 657 N N . TRP A 1 83 ? 17.646 3.494 -16.427 1.00 72.38 83 TRP A N 1
ATOM 658 C CA . TRP A 1 83 ? 18.197 2.861 -17.644 1.00 72.38 83 TRP A CA 1
ATOM 659 C C . TRP A 1 83 ? 19.553 2.191 -17.375 1.00 72.38 83 TRP A C 1
ATOM 661 O O . TRP A 1 83 ? 19.818 1.092 -17.847 1.00 72.38 83 TRP A O 1
ATOM 671 N N . SER A 1 84 ? 20.400 2.810 -16.551 1.00 80.38 84 SER A N 1
ATOM 672 C CA . SER A 1 84 ? 21.716 2.279 -16.176 1.00 80.38 84 SER A CA 1
ATOM 673 C C . SER A 1 84 ? 21.678 1.026 -15.286 1.00 80.38 84 SER A C 1
ATOM 675 O O . SER A 1 84 ? 22.732 0.560 -14.863 1.00 80.38 84 SER A O 1
ATOM 677 N N . GLY A 1 85 ? 20.493 0.508 -14.940 1.00 73.62 85 GLY A N 1
ATOM 678 C CA . GLY A 1 85 ? 20.314 -0.578 -13.972 1.00 73.62 85 GLY A CA 1
ATOM 679 C C . GLY A 1 85 ? 20.493 -0.137 -12.516 1.00 73.62 85 GLY A C 1
ATOM 680 O O . GLY A 1 85 ? 20.380 -0.953 -11.602 1.00 73.62 85 GLY A O 1
ATOM 681 N N . ARG A 1 86 ? 20.758 1.155 -12.268 1.00 84.06 86 ARG A N 1
ATOM 682 C CA . ARG A 1 86 ? 20.878 1.698 -10.913 1.00 84.06 86 ARG A CA 1
ATOM 683 C C . ARG A 1 86 ? 19.516 1.676 -10.218 1.00 84.06 86 ARG A C 1
ATOM 685 O O . ARG A 1 86 ? 18.532 2.197 -10.743 1.00 84.06 86 ARG A O 1
ATOM 692 N N . LYS A 1 87 ? 19.499 1.100 -9.015 1.00 88.81 87 LYS A N 1
ATOM 693 C CA . LYS A 1 87 ? 18.357 1.116 -8.100 1.00 88.81 87 LYS A CA 1
ATOM 694 C C . LYS A 1 87 ? 18.278 2.472 -7.402 1.00 88.81 87 LYS A C 1
ATOM 696 O O . LYS A 1 87 ? 19.241 2.895 -6.761 1.00 88.81 87 LYS A O 1
ATOM 701 N N . GLU A 1 88 ? 17.125 3.113 -7.494 1.00 92.44 88 GLU A N 1
ATOM 702 C CA . GLU A 1 88 ? 16.770 4.290 -6.708 1.00 92.44 88 GLU A CA 1
ATOM 703 C C . GLU A 1 88 ? 15.724 3.878 -5.677 1.00 92.44 88 GLU A C 1
ATOM 705 O O . GLU A 1 88 ? 14.722 3.250 -6.022 1.00 92.44 88 GLU A O 1
ATOM 710 N N . VAL A 1 89 ? 15.990 4.185 -4.407 1.00 95.50 89 VAL A N 1
ATOM 711 C CA . VAL A 1 89 ? 15.104 3.860 -3.286 1.00 95.50 89 VAL A CA 1
ATOM 712 C C . VAL A 1 89 ? 14.710 5.156 -2.602 1.00 95.50 89 VAL A C 1
ATOM 714 O O . VAL A 1 89 ? 15.569 5.921 -2.172 1.00 95.50 89 VAL A O 1
ATOM 717 N N . GLU A 1 90 ? 13.410 5.383 -2.514 1.00 96.88 90 GLU A N 1
ATOM 718 C CA . GLU A 1 90 ? 12.791 6.499 -1.813 1.00 96.88 90 GLU A CA 1
ATOM 719 C C . GLU A 1 90 ? 12.005 5.926 -0.629 1.00 96.88 90 GLU A C 1
ATOM 721 O O . GLU A 1 90 ? 11.124 5.089 -0.817 1.00 96.88 90 GLU A O 1
ATOM 726 N N . GLU A 1 91 ? 12.343 6.347 0.589 1.00 97.81 91 GLU A N 1
ATOM 727 C CA . GLU A 1 91 ? 11.589 5.997 1.796 1.00 97.81 91 GLU A CA 1
ATOM 728 C C . GLU A 1 91 ? 10.390 6.935 1.931 1.00 97.81 91 GLU A C 1
ATOM 730 O O . GLU A 1 91 ? 10.533 8.157 1.864 1.00 97.81 91 GLU A O 1
ATOM 735 N N . VAL A 1 92 ? 9.211 6.364 2.149 1.00 97.94 92 VAL A N 1
ATOM 736 C CA . VAL A 1 92 ? 7.949 7.088 2.277 1.00 97.94 92 VAL A CA 1
ATOM 737 C C . VAL A 1 92 ? 7.301 6.742 3.609 1.00 97.94 92 VAL A C 1
ATOM 739 O O . VAL A 1 92 ? 7.339 5.600 4.070 1.00 97.94 92 VAL A O 1
ATOM 742 N N . VAL A 1 93 ? 6.691 7.752 4.225 1.00 97.88 93 VAL A N 1
ATOM 743 C CA . VAL A 1 93 ? 5.939 7.623 5.471 1.00 97.88 93 VAL A CA 1
ATOM 744 C C . VAL A 1 93 ? 4.513 8.084 5.217 1.00 97.88 93 VAL A C 1
ATOM 746 O O . VAL A 1 93 ? 4.302 9.199 4.747 1.00 97.88 93 VAL A O 1
ATOM 749 N N . LEU A 1 94 ? 3.553 7.218 5.518 1.00 96.88 94 LEU A N 1
ATOM 750 C CA . LEU A 1 94 ? 2.126 7.501 5.469 1.00 96.88 94 LEU A CA 1
ATOM 751 C C . LEU A 1 94 ? 1.587 7.505 6.901 1.00 96.88 94 LEU A C 1
ATOM 753 O O . LEU A 1 94 ? 1.664 6.480 7.578 1.00 96.88 94 LEU A O 1
ATOM 757 N N . ASP A 1 95 ? 1.076 8.645 7.361 1.00 96.38 95 ASP A N 1
ATOM 758 C CA . ASP A 1 95 ? 0.340 8.720 8.625 1.00 96.38 95 ASP A CA 1
ATOM 759 C C . ASP A 1 95 ? -1.088 8.226 8.395 1.00 96.38 95 ASP A C 1
ATOM 761 O O . ASP A 1 95 ? -1.768 8.719 7.495 1.00 96.38 95 ASP A O 1
ATOM 765 N N . LEU A 1 96 ? -1.527 7.223 9.155 1.00 94.69 96 LEU A N 1
ATOM 766 C CA . LEU A 1 96 ? -2.851 6.630 8.970 1.00 94.69 96 LEU A CA 1
ATOM 767 C C . LEU A 1 96 ? -3.977 7.591 9.369 1.00 94.69 96 LEU A C 1
ATOM 769 O O . LEU A 1 96 ? -5.077 7.460 8.833 1.00 94.69 96 LEU A O 1
ATOM 773 N N . ASP A 1 97 ? -3.702 8.574 10.233 1.00 92.94 97 ASP A N 1
ATOM 774 C CA . ASP A 1 97 ? -4.681 9.600 10.620 1.00 92.94 97 ASP A CA 1
ATOM 775 C C . ASP A 1 97 ? -4.981 10.583 9.473 1.00 92.94 97 ASP A C 1
ATOM 777 O O . ASP A 1 97 ? -6.075 11.146 9.406 1.00 92.94 97 ASP A O 1
ATOM 781 N N . ASP A 1 98 ? -4.045 10.748 8.531 1.00 92.25 98 ASP A N 1
ATOM 782 C CA . ASP A 1 98 ? -4.196 11.625 7.362 1.00 92.25 98 ASP A CA 1
ATOM 783 C C . ASP A 1 98 ? -4.891 10.919 6.179 1.00 92.25 98 ASP A C 1
ATOM 785 O O . ASP A 1 98 ? -5.196 11.538 5.155 1.00 92.25 98 ASP A O 1
ATOM 789 N N . VAL A 1 99 ? -5.160 9.613 6.291 1.00 91.94 99 VAL A N 1
ATOM 790 C CA . VAL A 1 99 ? -5.791 8.825 5.227 1.00 91.94 99 VAL A CA 1
ATOM 791 C C . VAL A 1 99 ? -7.311 8.975 5.282 1.00 91.94 99 VAL A C 1
ATOM 793 O O . VAL A 1 99 ? -7.982 8.341 6.093 1.00 91.94 99 VAL A O 1
ATOM 796 N N . GLN A 1 100 ? -7.874 9.772 4.371 1.00 84.69 100 GLN A N 1
ATOM 797 C CA . GLN A 1 100 ? -9.320 10.041 4.332 1.00 84.69 100 GLN A CA 1
ATOM 798 C C . GLN A 1 100 ? -10.101 9.181 3.321 1.00 84.69 100 GLN A C 1
ATOM 800 O O . GLN A 1 100 ? -11.301 8.979 3.490 1.00 84.69 100 GLN A O 1
ATOM 805 N N . ASP A 1 101 ? -9.434 8.604 2.318 1.00 88.31 101 ASP A N 1
ATOM 806 C CA . ASP A 1 101 ? -10.087 7.929 1.182 1.00 88.31 101 ASP A CA 1
ATOM 807 C C . ASP A 1 101 ? -10.159 6.400 1.325 1.00 88.31 101 ASP A C 1
ATOM 809 O O . ASP A 1 101 ? -9.906 5.650 0.374 1.00 88.31 101 ASP A O 1
ATOM 813 N N . TRP A 1 102 ? -10.497 5.916 2.521 1.00 94.50 102 TRP A N 1
ATOM 814 C CA . TRP A 1 102 ? -10.794 4.499 2.720 1.00 94.50 102 TRP A CA 1
ATOM 815 C C . TRP A 1 102 ? -12.066 4.115 1.957 1.00 94.50 102 TRP A C 1
ATOM 817 O O . TRP A 1 102 ? -13.127 4.715 2.129 1.00 94.50 102 TRP A O 1
ATOM 827 N N . LYS A 1 103 ? -11.966 3.094 1.108 1.00 93.44 103 LYS A N 1
ATOM 828 C CA . LYS A 1 103 ? -13.074 2.549 0.320 1.00 93.44 103 LYS A CA 1
ATOM 829 C C . LYS A 1 103 ? -13.536 1.220 0.910 1.00 93.44 103 LYS A C 1
ATOM 831 O O . LYS A 1 103 ? -12.697 0.469 1.394 1.00 93.44 103 LYS A O 1
ATOM 836 N N . PRO A 1 104 ? -14.827 0.878 0.841 1.00 91.81 104 PRO A N 1
ATOM 837 C CA . PRO A 1 104 ? -15.289 -0.454 1.216 1.00 91.81 104 PRO A CA 1
ATOM 838 C C . PRO A 1 104 ? -14.590 -1.550 0.400 1.00 91.81 104 PRO A C 1
ATOM 840 O O . PRO A 1 104 ? -14.358 -1.392 -0.802 1.00 91.81 104 PRO A O 1
ATOM 843 N N . MET A 1 105 ? -14.276 -2.670 1.048 1.00 86.88 105 MET A N 1
ATOM 844 C CA . MET A 1 105 ? -13.816 -3.905 0.408 1.00 86.88 105 MET A CA 1
ATOM 845 C C . MET A 1 105 ? -15.006 -4.662 -0.205 1.00 86.88 105 MET A C 1
ATOM 847 O O . MET A 1 105 ? -15.269 -5.779 0.211 1.00 86.88 105 MET A O 1
ATOM 851 N N . ALA A 1 106 ? -15.695 -4.044 -1.172 1.00 71.06 106 ALA A N 1
ATOM 852 C CA . ALA A 1 106 ? -16.920 -4.542 -1.825 1.00 71.06 106 ALA A CA 1
ATOM 853 C C . ALA A 1 106 ? -18.132 -4.798 -0.898 1.00 71.06 106 ALA A C 1
ATOM 855 O O . ALA A 1 106 ? -18.018 -5.461 0.156 1.00 71.06 106 ALA A O 1
#

Nearest PDB structures (foldseek):
  5jrl-assembly1_A  TM=6.137E-01  e=4.908E-02  Sphingopyxis alaskensis RB2256
  5jrl-assembly1_C  TM=5.847E-01  e=8.277E-02  Sphingopyxis alaskensis RB2256
  5jrl-assembly3_B-3  TM=6.102E-01  e=1.396E-01  Sphingopyxis alaskensis RB2256
  5jrk-assembly1_A  TM=5.799E-01  e=1.633E-01  Sphingopyxis alaskensis RB2256
  7ep9-assembly1_C  TM=5.730E-01  e=2.234E-01  Fusobacterium nucleatum

Radius of gyration: 13.88 Å; Cα contacts (8 Å, |Δi|>4): 224; chains: 1; bounding box: 39×26×38 Å

pLDDT: mean 90.28, std 9.09, range [56.62, 98.31]

Secondary structure (DSSP, 8-state):
-EETTEE-TT--EEEEEEESSSSEEEEEEEEE--GGG--EEEEEEEETTTTEEEEPPPBTTEEEEEEEEETTEEEEEEEEE-TTS-EEEEEEEEEGGG----EE--

Mean predicted aligned error: 4.35 Å

Foldseek 3Di:
DDDPNFDQPQWAFDPDKDDQDPFKIWTWTFPDPPPVFATWTWIWIARNVQQWIDTDDIDTQWTKAPWYDDPQKTKIWTWHQDPVRDIDIDIDIDRNVPDDPIGHSD

Sequence (106 aa):
MHLDGVLLEDVIAGDEARWLSNDLVAIQEWMTTAEHFGPNTCLLLLDVTKRALYRTSVLHKGFVGGFKLNANKVHYQRIRFGWSGRKEVEEVVLDLDDVQDWKPMA

Solvent-accessible surface area (backbone atoms only — not comparable to full-atom values): 6042 Å² total; per-residue (Å²): 74,76,57,97,87,40,71,40,84,92,50,44,76,49,95,46,68,44,75,60,53,100,44,37,36,42,30,20,30,49,77,44,84,58,75,91,66,46,49,26,15,20,47,33,39,35,33,67,80,77,43,27,30,36,72,53,77,75,37,74,40,20,45,41,40,77,78,42,59,55,92,68,28,42,35,32,32,42,38,34,64,46,96,86,67,48,78,45,78,44,84,45,79,44,53,57,89,76,62,80,74,66,37,74,59,122